Protein AF-A0A9E3N5W0-F1 (afdb_monomer_lite)

Secondary structure (DSSP, 8-state):
---SEEEEE-TTT--EEEEE--S-------SSPSSSS--S------

Structure (mmCIF, N/CA/C/O backbone):
data_AF-A0A9E3N5W0-F1
#
_entry.id   AF-A0A9E3N5W0-F1
#
loop_
_atom_site.group_PDB
_atom_site.id
_atom_site.type_symbol
_atom_site.label_atom_id
_atom_site.label_alt_id
_atom_site.label_comp_id
_atom_site.label_asym_id
_atom_site.label_entity_id
_atom_site.label_seq_id
_atom_site.pdbx_PDB_ins_code
_atom_site.Cartn_x
_atom_site.Cartn_y
_atom_site.Cartn_z
_atom_site.occupancy
_atom_site.B_iso_or_equiv
_atom_site.auth_seq_id
_atom_site.auth_comp_id
_atom_site.auth_asym_id
_atom_site.auth_atom_id
_atom_site.pdbx_PDB_model_num
ATOM 1 N N . ARG A 1 1 ? 16.725 -3.321 -3.918 1.00 60.72 1 ARG A N 1
ATOM 2 C CA . ARG A 1 1 ? 16.278 -2.102 -3.199 1.00 60.72 1 ARG A CA 1
ATOM 3 C C . ARG A 1 1 ? 14.873 -1.874 -3.714 1.00 60.72 1 ARG A C 1
ATOM 5 O O . ARG A 1 1 ? 14.756 -1.626 -4.899 1.00 60.72 1 ARG A O 1
ATOM 12 N N . TYR A 1 2 ? 13.880 -2.078 -2.846 1.00 63.47 2 TYR A N 1
ATOM 13 C CA . TYR A 1 2 ? 12.470 -2.347 -3.167 1.00 63.47 2 TYR A CA 1
ATOM 14 C C . TYR A 1 2 ? 12.244 -3.767 -3.713 1.00 63.47 2 TYR A C 1
ATOM 16 O O . TYR A 1 2 ? 12.945 -4.203 -4.617 1.00 63.47 2 TYR A O 1
ATOM 24 N N . ASP A 1 3 ? 11.323 -4.497 -3.078 1.00 67.38 3 ASP A N 1
ATOM 25 C CA . ASP A 1 3 ? 11.009 -5.908 -3.360 1.00 67.38 3 ASP A CA 1
ATOM 26 C C . ASP A 1 3 ? 9.858 -6.043 -4.376 1.00 67.38 3 ASP A C 1
ATOM 28 O O . ASP A 1 3 ? 9.152 -7.050 -4.381 1.00 67.38 3 ASP A O 1
ATOM 32 N N . ASP A 1 4 ? 9.608 -5.005 -5.183 1.00 82.06 4 ASP A N 1
ATOM 33 C CA . ASP A 1 4 ? 8.532 -4.967 -6.188 1.00 82.06 4 ASP A CA 1
ATOM 34 C C . ASP A 1 4 ? 7.135 -5.297 -5.625 1.00 82.06 4 ASP A C 1
ATOM 36 O O . ASP A 1 4 ? 6.243 -5.803 -6.319 1.00 82.06 4 ASP A O 1
ATOM 40 N N . VAL A 1 5 ? 6.936 -5.019 -4.331 1.00 84.25 5 VAL A N 1
ATOM 41 C CA . VAL A 1 5 ? 5.697 -5.287 -3.596 1.00 84.25 5 VAL A CA 1
ATOM 42 C C . VAL A 1 5 ? 5.214 -4.073 -2.816 1.00 84.25 5 VAL A C 1
ATOM 44 O O . VAL A 1 5 ? 5.993 -3.281 -2.286 1.00 84.25 5 VAL A O 1
ATOM 47 N N . VAL A 1 6 ? 3.893 -3.994 -2.685 1.00 84.75 6 VAL A N 1
ATOM 48 C CA . VAL A 1 6 ? 3.189 -3.146 -1.725 1.00 84.75 6 VAL A CA 1
ATOM 49 C C . VAL A 1 6 ? 2.648 -4.023 -0.603 1.00 84.75 6 VAL A C 1
ATOM 51 O O . VAL A 1 6 ? 2.135 -5.121 -0.833 1.00 84.75 6 VAL A O 1
ATOM 54 N N . TYR A 1 7 ? 2.748 -3.517 0.620 1.00 86.00 7 TYR A N 1
ATOM 55 C CA . TYR A 1 7 ? 2.191 -4.149 1.806 1.00 86.00 7 TYR A CA 1
ATOM 56 C C . TYR A 1 7 ? 0.872 -3.481 2.177 1.00 86.00 7 TYR A C 1
ATOM 58 O O . TYR A 1 7 ? 0.815 -2.268 2.376 1.00 86.00 7 TYR A O 1
ATOM 66 N N . ARG A 1 8 ? -0.185 -4.280 2.311 1.00 86.44 8 ARG A N 1
ATOM 67 C CA . ARG A 1 8 ? -1.433 -3.869 2.954 1.00 86.44 8 ARG A CA 1
ATOM 68 C C . ARG A 1 8 ? -1.412 -4.385 4.386 1.00 86.44 8 ARG A C 1
ATOM 70 O O . ARG A 1 8 ? -1.311 -5.592 4.580 1.00 86.44 8 ARG A O 1
ATOM 77 N N . ILE A 1 9 ? -1.521 -3.480 5.351 1.00 89.81 9 ILE A N 1
ATOM 78 C CA . ILE A 1 9 ? -1.570 -3.801 6.781 1.00 89.81 9 ILE A CA 1
ATOM 79 C C . ILE A 1 9 ? -2.941 -3.387 7.313 1.00 89.81 9 ILE A C 1
ATOM 81 O O . ILE A 1 9 ? -3.346 -2.234 7.145 1.00 89.81 9 ILE A O 1
ATOM 85 N N . ASP A 1 10 ? -3.658 -4.317 7.937 1.00 87.12 10 ASP A N 1
ATOM 86 C CA . ASP A 1 10 ? -4.847 -4.001 8.723 1.00 87.12 10 ASP A CA 1
ATOM 87 C C . ASP A 1 10 ? -4.415 -3.417 10.074 1.00 87.12 10 ASP A C 1
ATOM 89 O O . ASP A 1 10 ? -3.712 -4.059 10.851 1.00 87.12 10 ASP A O 1
ATOM 93 N N . THR A 1 11 ? -4.817 -2.181 10.366 1.00 88.44 11 THR A N 1
ATOM 94 C CA . THR A 1 11 ? -4.405 -1.484 11.593 1.00 88.44 11 THR A CA 1
ATOM 95 C C . THR A 1 11 ? -5.156 -1.936 12.847 1.00 88.44 11 THR A C 1
ATOM 97 O O . THR A 1 11 ? -4.775 -1.534 13.945 1.00 88.44 11 THR A O 1
ATOM 100 N N . LYS A 1 12 ? -6.210 -2.751 12.717 1.00 93.56 12 LYS A N 1
ATOM 101 C CA . LYS A 1 12 ? -6.986 -3.295 13.841 1.00 93.56 12 LYS A CA 1
ATOM 102 C C . LYS A 1 12 ? -6.510 -4.685 14.241 1.00 93.56 12 LYS A C 1
ATOM 104 O O . LYS A 1 12 ? -6.452 -4.978 15.431 1.00 93.56 12 LYS A O 1
ATOM 109 N N . THR A 1 13 ? -6.207 -5.533 13.259 1.00 94.62 13 THR A N 1
ATOM 110 C CA . THR A 1 13 ? -5.810 -6.933 13.496 1.00 94.62 13 THR A CA 1
ATOM 111 C C . THR A 1 13 ? -4.310 -7.165 13.344 1.00 94.62 13 THR A C 1
ATOM 113 O O . THR A 1 13 ? -3.784 -8.118 13.909 1.00 94.62 13 THR A O 1
ATOM 116 N N . GLY A 1 14 ? -3.609 -6.296 12.612 1.00 92.06 14 GLY A N 1
ATOM 117 C CA . GLY A 1 14 ? -2.209 -6.494 12.235 1.00 92.06 14 GLY A CA 1
ATOM 118 C C . GLY A 1 14 ? -2.019 -7.403 11.017 1.00 92.06 14 GLY A C 1
ATOM 119 O O . GLY A 1 14 ? -0.879 -7.710 10.669 1.00 92.06 14 GLY A O 1
ATOM 120 N N . ASP A 1 15 ? -3.100 -7.827 10.352 1.00 93.44 15 ASP A N 1
ATOM 121 C CA . ASP A 1 15 ? -3.010 -8.714 9.192 1.00 93.44 15 ASP A CA 1
ATOM 122 C C . ASP A 1 15 ? -2.254 -8.051 8.037 1.00 93.44 15 ASP A C 1
ATOM 124 O O . ASP A 1 15 ? -2.549 -6.921 7.642 1.00 93.44 15 ASP A O 1
ATOM 128 N N . MET A 1 16 ? -1.301 -8.782 7.455 1.00 91.38 16 MET A N 1
ATOM 129 C CA . MET A 1 16 ? -0.448 -8.286 6.377 1.00 91.38 16 MET A CA 1
ATOM 130 C C . MET A 1 16 ? -0.675 -9.058 5.080 1.00 91.38 16 MET A C 1
ATOM 132 O O . MET A 1 16 ? -0.593 -10.285 5.040 1.00 91.38 16 MET A O 1
ATOM 136 N N . GLN A 1 17 ? -0.864 -8.327 3.984 1.00 90.31 17 GLN A N 1
ATOM 137 C CA . GLN A 1 17 ? -0.922 -8.88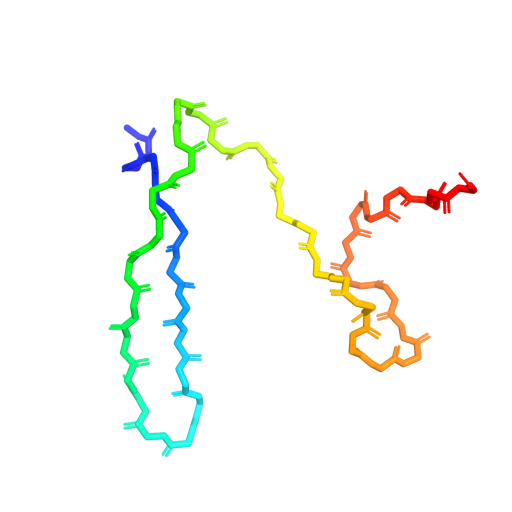3 2.636 1.00 90.31 17 GLN A CA 1
ATOM 138 C C . GLN A 1 17 ? 0.140 -8.256 1.739 1.00 90.31 17 GLN A C 1
ATOM 140 O O . GLN A 1 17 ? 0.332 -7.041 1.735 1.00 90.31 17 GLN A O 1
ATOM 145 N N . LYS A 1 18 ? 0.813 -9.104 0.956 1.00 89.38 18 LYS A N 1
ATOM 146 C CA . LYS A 1 18 ? 1.788 -8.692 -0.057 1.00 89.38 18 LYS A CA 1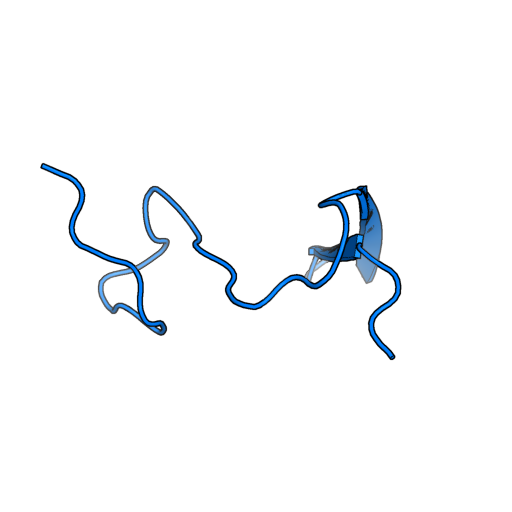
ATOM 147 C C . LYS A 1 18 ? 1.106 -8.640 -1.419 1.00 89.38 18 LYS A C 1
ATOM 149 O O . LYS A 1 18 ? 0.550 -9.642 -1.863 1.00 89.38 18 LYS A O 1
ATOM 154 N N . VAL A 1 19 ? 1.195 -7.501 -2.091 1.00 86.19 19 VAL A N 1
ATOM 155 C CA . VAL A 1 19 ? 0.670 -7.292 -3.443 1.00 86.19 19 VAL A CA 1
ATOM 156 C C . VAL A 1 19 ? 1.849 -7.016 -4.367 1.00 86.19 19 VAL A C 1
ATOM 158 O O . VAL A 1 19 ? 2.597 -6.072 -4.136 1.00 86.19 19 VAL A O 1
ATOM 161 N N . LYS A 1 20 ? 2.041 -7.846 -5.397 1.00 86.69 20 LYS A N 1
ATOM 162 C CA . LYS A 1 20 ? 3.088 -7.628 -6.407 1.00 86.69 20 LYS A CA 1
ATOM 163 C C . LYS A 1 20 ? 2.712 -6.430 -7.278 1.00 86.69 20 LYS A C 1
ATOM 165 O O . LYS A 1 20 ? 1.602 -6.402 -7.802 1.00 86.69 20 LYS A O 1
ATOM 170 N N . VAL A 1 21 ? 3.626 -5.477 -7.436 1.00 83.06 21 VAL A N 1
ATOM 171 C CA . VAL A 1 21 ? 3.415 -4.246 -8.223 1.00 83.06 21 VAL A CA 1
ATOM 172 C C . VAL A 1 21 ? 4.382 -4.099 -9.400 1.00 83.06 21 VAL A C 1
ATOM 174 O O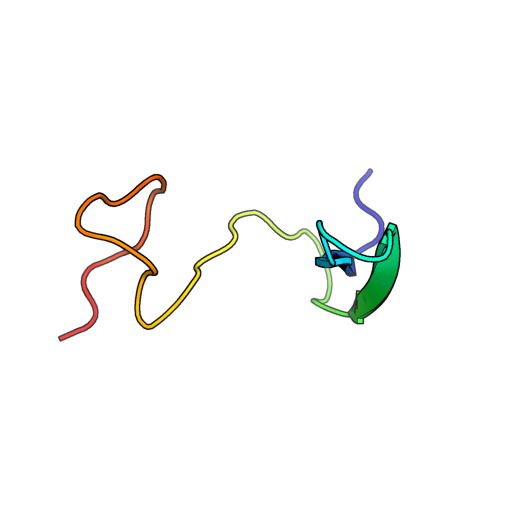 . VAL A 1 21 ? 4.225 -3.183 -10.199 1.00 83.06 21 VAL A O 1
ATOM 177 N N . GLY A 1 22 ? 5.315 -5.043 -9.561 1.00 79.50 22 GLY A N 1
ATOM 178 C CA . GLY A 1 22 ? 6.320 -5.007 -10.623 1.00 79.50 22 GLY A CA 1
ATOM 179 C C . GLY A 1 22 ? 7.525 -4.142 -10.253 1.00 79.50 22 GLY A C 1
ATOM 180 O O . GLY A 1 22 ? 7.609 -3.637 -9.135 1.00 79.50 22 GLY A O 1
ATOM 181 N N . GLY A 1 23 ? 8.460 -4.027 -11.198 1.00 78.56 23 GLY A N 1
ATOM 182 C CA . GLY A 1 23 ? 9.748 -3.362 -11.006 1.00 78.56 23 GLY A CA 1
ATOM 183 C C . GLY A 1 23 ? 9.619 -1.902 -10.581 1.00 78.56 23 GLY A C 1
ATOM 184 O O . GLY A 1 23 ? 8.915 -1.137 -11.235 1.00 78.56 23 GLY A O 1
ATOM 185 N N . GLU A 1 24 ? 10.337 -1.534 -9.519 1.00 69.06 24 GLU A N 1
ATOM 186 C CA . GLU A 1 24 ? 10.575 -0.146 -9.091 1.00 69.06 24 GLU A CA 1
ATOM 187 C C . GLU A 1 24 ? 9.290 0.666 -8.807 1.00 69.06 24 GLU A C 1
ATOM 189 O O . GLU A 1 24 ? 8.945 1.609 -9.521 1.00 69.06 24 GLU A O 1
ATOM 194 N N . PRO A 1 25 ? 8.550 0.367 -7.725 1.00 68.94 25 PRO A N 1
ATOM 195 C CA . PRO A 1 25 ? 7.411 1.191 -7.334 1.00 68.94 25 PRO A CA 1
ATOM 196 C C . PRO A 1 25 ? 7.862 2.593 -6.879 1.00 68.94 25 PRO A C 1
ATOM 198 O O . PRO A 1 25 ? 8.415 2.764 -5.793 1.00 68.94 25 PRO A O 1
ATOM 201 N N . HIS A 1 26 ? 7.593 3.611 -7.703 1.00 71.56 26 HIS A N 1
ATOM 202 C CA . HIS A 1 26 ? 7.964 5.014 -7.447 1.00 71.56 26 HIS A CA 1
ATOM 203 C C . HIS A 1 26 ? 6.871 5.848 -6.758 1.00 71.56 26 HIS A C 1
ATOM 205 O O . HIS A 1 26 ? 7.148 6.932 -6.244 1.00 71.56 26 HIS A O 1
ATOM 211 N N . GLY A 1 27 ? 5.627 5.365 -6.741 1.00 69.88 27 GLY A N 1
ATOM 212 C CA . GLY A 1 27 ? 4.499 6.072 -6.143 1.00 69.88 27 GLY A CA 1
ATOM 213 C C . GLY A 1 27 ? 3.340 5.136 -5.824 1.00 69.88 27 GLY A C 1
ATOM 214 O O . GLY A 1 27 ? 3.111 4.155 -6.527 1.00 69.88 27 GLY A O 1
ATOM 215 N N . LEU A 1 28 ? 2.607 5.446 -4.755 1.00 74.25 28 LEU A N 1
ATOM 216 C CA . LEU A 1 28 ? 1.386 4.749 -4.359 1.00 74.25 28 LEU A CA 1
ATOM 217 C C . LEU A 1 28 ? 0.230 5.750 -4.348 1.00 74.25 28 LEU A C 1
ATOM 219 O O . LEU A 1 28 ? 0.354 6.840 -3.794 1.00 74.25 28 LEU A O 1
ATOM 223 N N . THR A 1 29 ? -0.893 5.368 -4.949 1.00 74.00 29 THR A N 1
ATOM 224 C CA . THR A 1 29 ? -2.137 6.145 -4.960 1.00 74.00 29 THR A CA 1
ATOM 225 C C . THR A 1 29 ? -3.241 5.331 -4.299 1.00 74.00 29 THR A C 1
ATOM 227 O O . THR A 1 29 ? -3.395 4.147 -4.590 1.00 74.00 29 THR A O 1
ATOM 230 N N . VAL A 1 30 ? -4.022 5.967 -3.423 1.00 70.56 30 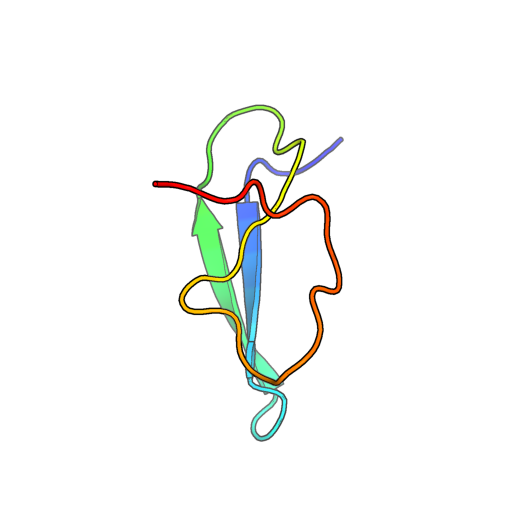VAL A N 1
ATOM 231 C CA . VAL A 1 30 ? -5.232 5.383 -2.831 1.00 70.56 30 VAL A CA 1
ATOM 232 C C . VAL A 1 30 ? -6.451 6.078 -3.435 1.00 70.56 30 VAL A C 1
ATOM 234 O O . VAL A 1 30 ? -6.550 7.304 -3.367 1.00 70.56 30 VAL A O 1
ATOM 237 N N . TRP A 1 31 ? -7.372 5.308 -4.022 1.00 64.94 31 TRP A N 1
ATOM 238 C CA . TRP A 1 31 ? -8.571 5.831 -4.683 1.00 64.94 31 TRP A CA 1
ATOM 239 C C . TRP A 1 31 ? -9.821 4.957 -4.426 1.00 64.94 31 TRP A C 1
ATOM 241 O O . TRP A 1 31 ? -9.690 3.732 -4.453 1.00 64.94 31 TRP A O 1
ATOM 251 N N . PRO A 1 32 ? -11.023 5.543 -4.217 1.00 70.12 32 PRO A N 1
ATOM 252 C CA . PRO A 1 32 ? -11.250 6.951 -3.899 1.00 70.12 32 PRO A CA 1
ATOM 253 C C . PRO A 1 32 ? -10.518 7.311 -2.615 1.00 70.12 32 PRO A C 1
ATOM 255 O O . PRO A 1 32 ? -10.419 6.502 -1.693 1.00 70.12 32 PRO A O 1
ATOM 258 N N . GLN A 1 33 ? -9.934 8.502 -2.591 1.00 63.62 33 GLN A N 1
ATOM 259 C CA . GLN 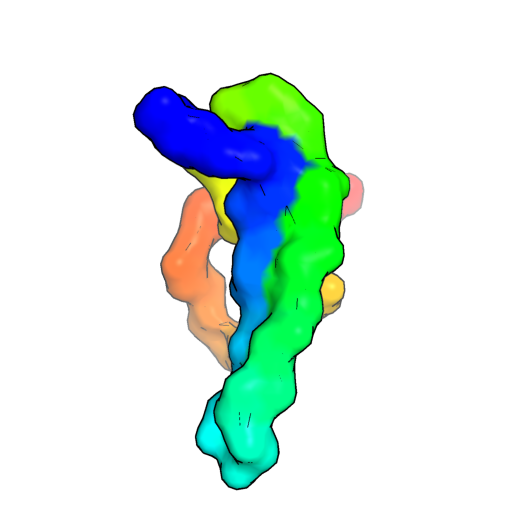A 1 33 ? -9.058 8.873 -1.499 1.00 63.62 33 GLN A CA 1
ATOM 260 C C . GLN A 1 33 ? -9.838 8.874 -0.175 1.00 63.62 33 GLN A C 1
ATOM 262 O O . GLN A 1 33 ? -10.849 9.572 -0.058 1.00 63.62 33 GLN A O 1
ATOM 267 N N . PRO A 1 34 ? -9.405 8.097 0.827 1.00 64.69 34 P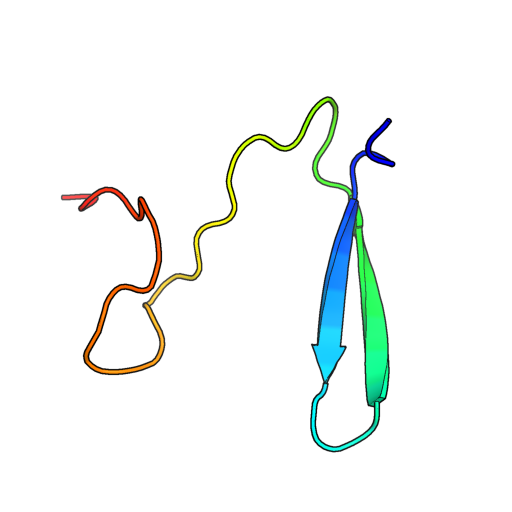RO A N 1
ATOM 268 C CA . PRO A 1 34 ? -10.075 8.078 2.109 1.00 64.69 34 PRO A CA 1
ATOM 269 C C . PRO A 1 34 ? -9.814 9.399 2.836 1.00 64.69 34 PRO A C 1
ATOM 271 O O . PRO A 1 34 ? -8.676 9.761 3.127 1.00 64.69 34 PRO A O 1
ATOM 274 N N . GLY A 1 35 ? -10.892 10.118 3.142 1.00 62.41 35 GLY A N 1
ATOM 275 C CA . GLY A 1 35 ? -10.845 11.384 3.869 1.00 62.41 35 GLY A CA 1
ATOM 276 C C . GLY A 1 35 ? -10.723 12.628 2.983 1.00 62.41 35 GLY A C 1
ATOM 277 O O . GLY A 1 35 ? -10.543 12.572 1.772 1.00 62.41 35 GLY A O 1
ATOM 278 N N . ARG A 1 36 ? -10.856 13.794 3.622 1.00 60.78 36 ARG A N 1
ATOM 279 C CA . ARG A 1 36 ? -10.946 15.112 2.968 1.00 60.78 36 ARG A CA 1
ATOM 280 C C . ARG A 1 36 ? -9.606 15.634 2.414 1.00 60.78 36 ARG A C 1
ATOM 282 O O . ARG A 1 36 ? -9.603 16.636 1.709 1.00 60.78 36 ARG A O 1
ATOM 289 N N . TYR A 1 37 ? -8.477 14.991 2.724 1.00 50.97 37 TYR A N 1
ATOM 290 C CA . TYR A 1 37 ? -7.138 15.535 2.465 1.00 50.97 37 TYR A CA 1
ATOM 291 C C . TYR A 1 37 ? -6.249 14.563 1.703 1.00 50.97 37 TYR A C 1
ATOM 293 O O . TYR A 1 37 ? -6.123 13.404 2.095 1.00 50.97 37 TYR A O 1
ATOM 301 N N . SER A 1 38 ? -5.635 15.056 0.621 1.00 51.62 38 SER A N 1
ATOM 302 C CA . SER A 1 38 ? -4.666 14.291 -0.166 1.00 51.62 38 SER A CA 1
ATOM 303 C C . SER A 1 38 ? -3.326 14.283 0.540 1.00 51.62 38 SER A C 1
ATOM 305 O O . SER A 1 38 ? -2.711 15.328 0.722 1.00 51.62 38 SER A O 1
ATOM 307 N N . LEU A 1 39 ? -2.893 13.097 0.960 1.00 59.09 39 LEU A N 1
ATOM 308 C CA . LEU A 1 39 ? -1.604 12.878 1.614 1.00 59.09 39 LEU A CA 1
ATOM 309 C C . LEU A 1 39 ? -0.524 12.410 0.619 1.00 59.09 39 LEU A C 1
ATOM 311 O O . LEU A 1 39 ? 0.480 11.837 1.031 1.00 59.09 39 LEU A O 1
ATOM 315 N N . GLY A 1 40 ? -0.711 12.636 -0.688 1.00 57.22 40 GLY A N 1
ATOM 316 C CA . GLY A 1 40 ? 0.252 12.218 -1.708 1.00 57.22 40 GLY A CA 1
ATOM 317 C C . GLY A 1 40 ? 0.143 12.979 -3.029 1.00 57.22 40 GLY A C 1
ATOM 318 O O . GLY A 1 40 ? -0.755 13.795 -3.229 1.00 57.22 40 GLY A O 1
ATOM 319 N N . HIS A 1 41 ? 1.052 12.664 -3.959 1.00 58.25 41 HIS A N 1
ATOM 320 C CA . HIS A 1 41 ? 1.063 13.138 -5.354 1.00 58.25 41 HIS A CA 1
ATOM 321 C C . HIS A 1 41 ? -0.075 12.535 -6.201 1.00 58.25 41 HIS A C 1
ATOM 323 O O . HIS A 1 41 ? 0.101 12.262 -7.387 1.00 58.25 41 HIS A O 1
ATOM 329 N N . THR A 1 42 ? -1.228 12.274 -5.590 1.00 56.56 42 THR A N 1
ATOM 330 C CA . THR A 1 42 ? -2.386 11.661 -6.227 1.00 56.56 42 THR A CA 1
ATOM 331 C C . THR A 1 42 ? -2.919 12.620 -7.285 1.00 56.56 42 THR A C 1
ATOM 333 O O . THR A 1 42 ? -3.626 13.580 -6.978 1.00 56.56 42 THR A O 1
ATOM 336 N N . GLY A 1 43 ? -2.491 12.411 -8.529 1.00 51.50 43 GLY A N 1
ATOM 337 C CA . GLY A 1 43 ? -2.923 13.195 -9.674 1.00 51.50 43 GLY A CA 1
ATOM 338 C C . GLY A 1 43 ? -4.444 13.165 -9.789 1.00 51.50 43 GLY A C 1
ATOM 339 O O . GLY A 1 43 ? -5.070 12.118 -9.648 1.00 51.50 43 GLY A O 1
ATOM 340 N N . ASN A 1 44 ? -5.036 14.333 -10.024 1.00 47.94 44 ASN A N 1
ATOM 341 C CA . ASN A 1 44 ? -6.460 14.480 -10.291 1.00 47.94 44 ASN A CA 1
ATOM 342 C C . ASN A 1 44 ? -6.772 13.813 -11.645 1.00 47.94 44 ASN A C 1
ATOM 344 O O . ASN A 1 44 ? -6.447 14.370 -12.694 1.00 47.94 44 ASN A O 1
ATOM 348 N N . LEU A 1 45 ? -7.325 12.599 -11.617 1.00 51.44 45 LEU A N 1
ATOM 349 C CA . LEU A 1 45 ? -7.784 11.889 -12.809 1.00 51.44 45 LEU A CA 1
ATOM 350 C C . LEU A 1 45 ? -9.185 12.415 -13.149 1.00 51.44 45 LEU A C 1
ATOM 352 O O . LEU A 1 45 ? -10.138 12.145 -12.420 1.00 51.44 45 LEU A O 1
ATOM 356 N N . ARG A 1 46 ? -9.276 13.227 -14.208 1.00 53.84 46 ARG A N 1
ATOM 357 C CA . ARG A 1 46 ? -10.551 13.586 -14.845 1.00 53.84 46 ARG A CA 1
ATOM 358 C C . ARG A 1 46 ? -11.072 12.436 -15.692 1.00 53.84 46 ARG A C 1
ATOM 360 O O . ARG A 1 46 ? -10.225 11.741 -16.294 1.00 53.84 46 ARG A O 1
#

Radius of gyration: 12.75 Å; chains: 1; bounding box: 28×24×29 Å

Sequence (46 aa):
RYDDVVYRIDTKTGDMQKVKVGGEPHGLTVWPQPGRYSLGHTGNLR

pLDDT: mean 73.1, std 14.1, range [47.94, 94.62]

Foldseek 3Di:
DDPQWDWDADPPPRDIDTDRNDPDDPDDDDPPDPDDDDPDPHDDDD